Protein AF-X1UZZ3-F1 (afdb_monomer_lite)

Foldseek 3Di:
DVVVLVQLVPDDQDPDEAEAEAEDQDPCVLVVLVVVLVVQVPDPQWDDHWDDPDSFKIKTWGARPVGRVGIHIYIYGYDYPHD

Organism: NCBI:txid412755

pLDDT: mean 87.94, std 10.72, range [51.59, 97.62]

Radius of gyration: 13.11 Å; chains: 1; bounding box: 30×21×35 Å

Sequence (83 aa):
NEAIDQILGYLTWRDAYGVVLIFSHNKGFSGVLEAVPTAIKELASRRGEIMSADEHHWIARHSLPSDEQQTVEIHYLAFNIYA

Secondary structure (DSSP, 8-state):
-HHHHHHHHH--SSS--EEEEEEE--S-HHHHHHHHHHHHHT-TTEEEEEEESSSSEEEEEEEETTEEEEEEEEEEEEEE---

Structure (mmCIF, N/CA/C/O backbone):
data_AF-X1UZZ3-F1
#
_entry.id   AF-X1UZZ3-F1
#
loop_
_atom_site.group_PDB
_atom_site.id
_atom_site.type_symbol
_atom_site.label_atom_id
_atom_site.label_alt_id
_atom_site.label_comp_id
_atom_site.label_asym_id
_atom_site.label_entity_id
_atom_site.label_seq_id
_atom_site.pdbx_PDB_ins_code
_atom_site.Cartn_x
_atom_site.Cartn_y
_atom_site.Cartn_z
_atom_site.occupancy
_atom_site.B_iso_or_equiv
_atom_site.auth_seq_id
_atom_site.auth_comp_id
_atom_site.auth_asym_id
_atom_site.auth_atom_id
_atom_site.pdbx_PDB_model_num
ATOM 1 N N . ASN A 1 1 ? -8.022 4.333 -5.497 1.00 59.00 1 ASN A N 1
ATOM 2 C CA . ASN A 1 1 ? -8.708 3.995 -4.234 1.00 59.00 1 ASN A CA 1
ATOM 3 C C . ASN A 1 1 ? -9.377 2.629 -4.233 1.00 59.00 1 ASN A C 1
ATOM 5 O O . ASN A 1 1 ? -9.261 1.962 -3.220 1.00 59.00 1 ASN A O 1
ATOM 9 N N . GLU A 1 2 ? -9.960 2.151 -5.341 1.00 77.69 2 GLU A N 1
ATOM 10 C CA . GLU A 1 2 ? -10.767 0.910 -5.357 1.00 77.69 2 GLU A CA 1
ATOM 11 C C . GLU A 1 2 ? -10.110 -0.342 -4.745 1.00 77.69 2 GLU A C 1
ATOM 13 O O . GLU A 1 2 ? -10.772 -1.072 -4.015 1.00 77.69 2 GLU A O 1
ATOM 18 N N . ALA A 1 3 ? -8.817 -0.594 -4.985 1.00 74.50 3 ALA A N 1
ATOM 19 C CA . ALA A 1 3 ? -8.145 -1.792 -4.462 1.00 74.50 3 ALA A CA 1
ATOM 20 C C . ALA A 1 3 ? -8.083 -1.837 -2.922 1.00 74.50 3 ALA A C 1
ATOM 22 O O . ALA A 1 3 ? -8.211 -2.902 -2.320 1.00 74.50 3 ALA A O 1
ATOM 23 N N . ILE A 1 4 ? -7.900 -0.680 -2.277 1.00 78.94 4 ILE A N 1
ATOM 24 C CA . ILE A 1 4 ? -7.831 -0.589 -0.813 1.00 78.94 4 ILE A CA 1
ATOM 25 C C . ILE A 1 4 ? -9.222 -0.727 -0.213 1.00 78.94 4 ILE A C 1
ATOM 27 O O . ILE A 1 4 ? -9.406 -1.494 0.730 1.00 78.94 4 ILE A O 1
ATOM 31 N N . ASP A 1 5 ? -10.205 -0.049 -0.803 1.00 81.06 5 ASP A N 1
ATOM 32 C CA . ASP A 1 5 ? -11.599 -0.136 -0.372 1.00 81.06 5 ASP A CA 1
ATOM 33 C C . ASP A 1 5 ? -12.113 -1.583 -0.463 1.00 81.0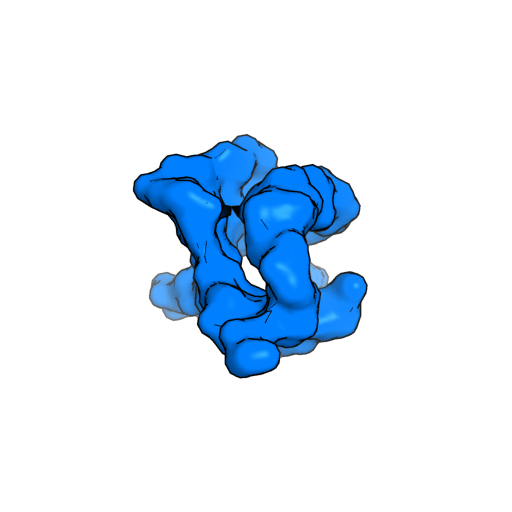6 5 ASP A C 1
ATOM 35 O O . ASP A 1 5 ? -12.791 -2.068 0.444 1.00 81.06 5 ASP A O 1
ATOM 39 N N . GLN A 1 6 ? -11.714 -2.309 -1.514 1.00 80.50 6 GLN A N 1
ATOM 40 C CA . GLN A 1 6 ? -12.047 -3.719 -1.693 1.00 80.50 6 GLN A CA 1
ATOM 41 C C . GLN A 1 6 ? -11.457 -4.606 -0.586 1.00 80.50 6 GLN A C 1
ATOM 43 O O . GLN A 1 6 ? -12.171 -5.443 -0.039 1.00 80.50 6 GLN A O 1
ATOM 48 N N . ILE A 1 7 ? -10.180 -4.432 -0.234 1.00 78.75 7 ILE A N 1
ATOM 49 C CA . ILE A 1 7 ? -9.535 -5.232 0.821 1.00 78.75 7 ILE A CA 1
ATOM 50 C C . ILE A 1 7 ? -10.151 -4.923 2.188 1.00 78.75 7 ILE A C 1
ATOM 52 O O . ILE A 1 7 ? -10.468 -5.844 2.940 1.00 78.75 7 ILE A O 1
ATOM 56 N N . LEU A 1 8 ? -10.374 -3.644 2.497 1.00 76.56 8 LEU A N 1
ATOM 57 C CA . LEU A 1 8 ? -10.970 -3.225 3.767 1.00 76.56 8 LEU A CA 1
ATOM 58 C C . LEU A 1 8 ? -12.400 -3.752 3.952 1.00 76.56 8 LEU A C 1
ATOM 60 O O . LEU A 1 8 ? -12.810 -3.984 5.085 1.00 76.56 8 LEU A O 1
ATOM 64 N N . GLY A 1 9 ? -13.140 -3.995 2.866 1.00 73.38 9 GLY A N 1
ATOM 65 C CA . GLY A 1 9 ? -14.464 -4.616 2.922 1.00 73.38 9 GLY A CA 1
ATOM 66 C C . GLY A 1 9 ? -14.465 -6.097 3.331 1.00 73.38 9 GLY A C 1
ATOM 67 O O . GLY A 1 9 ? -15.487 -6.587 3.807 1.00 73.38 9 GLY A O 1
ATOM 68 N N . TYR A 1 10 ? -13.345 -6.813 3.171 1.00 72.44 10 TYR A N 1
ATOM 69 C CA . TYR A 1 10 ? -13.241 -8.242 3.499 1.00 72.44 10 TYR A CA 1
ATOM 70 C C . TYR A 1 10 ? -12.623 -8.525 4.873 1.00 72.44 10 TYR A C 1
ATOM 72 O O . TYR A 1 10 ? -12.705 -9.656 5.356 1.00 72.44 10 TYR A O 1
ATOM 80 N N . LEU A 1 11 ? -11.986 -7.535 5.502 1.00 66.94 11 LEU A N 1
ATOM 81 C CA . LEU A 1 11 ? -11.261 -7.738 6.753 1.00 66.94 11 LEU A CA 1
ATOM 82 C C . LEU A 1 11 ? -12.191 -7.618 7.966 1.00 66.94 11 LEU A C 1
ATOM 84 O O . LEU A 1 11 ? -12.883 -6.621 8.153 1.00 66.94 11 LEU A O 1
ATOM 88 N N . THR A 1 12 ? -12.158 -8.630 8.835 1.00 61.81 12 THR A N 1
ATOM 89 C CA . THR A 1 12 ? -12.788 -8.598 10.163 1.00 61.81 12 THR A CA 1
ATOM 90 C C . THR A 1 12 ? -11.725 -8.472 11.255 1.00 61.81 12 THR A C 1
ATOM 92 O O . THR A 1 12 ? -10.679 -9.108 11.174 1.00 61.81 12 THR A O 1
ATOM 95 N N . TRP A 1 13 ? -12.024 -7.705 12.304 1.00 58.38 13 TRP A N 1
ATOM 96 C CA . TRP A 1 13 ? -11.136 -7.214 13.376 1.00 58.38 13 TRP A CA 1
ATOM 97 C C . TRP A 1 13 ? -10.326 -8.236 14.212 1.00 58.38 13 TRP A C 1
ATOM 99 O O . TRP A 1 13 ? -9.532 -7.830 15.057 1.00 58.38 13 TRP A O 1
ATOM 109 N N . ARG A 1 14 ? -10.432 -9.553 13.999 1.00 51.59 14 ARG A N 1
ATOM 110 C CA . ARG A 1 14 ? -9.630 -10.524 14.771 1.00 51.59 14 ARG A CA 1
ATOM 111 C C . ARG A 1 14 ? -8.356 -10.925 14.025 1.00 51.59 14 ARG A C 1
ATOM 113 O O . ARG A 1 14 ? -8.416 -11.739 13.112 1.00 51.59 14 ARG A O 1
ATOM 120 N N . ASP A 1 15 ? -7.231 -10.344 14.446 1.00 55.88 15 ASP A N 1
ATOM 121 C CA . ASP A 1 15 ? -5.847 -10.680 14.058 1.00 55.88 15 ASP A CA 1
ATOM 122 C C . ASP A 1 15 ? -5.562 -10.730 12.544 1.00 55.88 15 ASP A C 1
ATOM 124 O O . ASP A 1 15 ? -4.660 -11.437 12.094 1.00 55.88 15 ASP A O 1
ATOM 128 N N . ALA A 1 16 ? -6.316 -9.978 11.740 1.00 69.06 16 ALA A N 1
ATOM 129 C CA . ALA A 1 16 ? -6.131 -9.943 10.297 1.00 69.06 16 ALA A CA 1
ATOM 130 C C . ALA A 1 16 ? -5.257 -8.746 9.899 1.00 69.06 16 ALA A C 1
ATOM 132 O O . ALA A 1 16 ? -5.693 -7.595 9.929 1.00 69.06 16 ALA A O 1
ATOM 133 N N . TYR A 1 17 ? -4.015 -9.027 9.511 1.00 83.69 17 TYR A N 1
ATOM 134 C CA . TYR A 1 17 ? -3.223 -8.111 8.696 1.00 83.69 17 TYR A CA 1
ATOM 135 C C . TYR A 1 17 ? -3.632 -8.270 7.228 1.00 83.69 17 TYR A C 1
ATOM 137 O O . TYR A 1 17 ? -3.875 -9.378 6.747 1.00 83.69 17 TYR A O 1
ATOM 145 N N . GLY A 1 18 ? -3.730 -7.153 6.512 1.00 88.56 18 GLY A N 1
ATOM 146 C CA . GLY A 1 18 ? -3.958 -7.148 5.070 1.00 88.56 18 GLY A CA 1
ATOM 147 C C . GLY A 1 18 ? -2.646 -7.025 4.305 1.00 88.56 18 GLY A C 1
ATOM 148 O O . GLY A 1 18 ? -1.681 -6.433 4.789 1.00 88.56 18 GLY A O 1
ATOM 149 N N . VAL A 1 19 ? -2.613 -7.559 3.086 1.00 92.62 19 VAL A N 1
ATOM 150 C CA . VAL A 1 19 ? -1.459 -7.433 2.190 1.00 92.62 19 VAL A CA 1
ATOM 151 C C . VAL A 1 19 ? -1.922 -6.900 0.841 1.00 92.62 19 VAL A C 1
ATOM 153 O O . VAL A 1 19 ? -2.845 -7.435 0.232 1.00 92.62 19 VAL A O 1
ATOM 156 N N . VAL A 1 20 ? -1.257 -5.851 0.372 1.00 94.62 20 VAL A N 1
ATOM 157 C CA . VAL A 1 20 ? -1.433 -5.232 -0.938 1.00 94.62 20 VAL A CA 1
ATOM 158 C C . VAL A 1 20 ? -0.184 -5.524 -1.758 1.00 94.62 20 VAL A C 1
ATOM 160 O O . VAL A 1 20 ? 0.912 -5.092 -1.404 1.00 94.62 20 VAL A O 1
ATOM 163 N N . LEU A 1 21 ? -0.351 -6.248 -2.863 1.00 94.62 21 LEU A N 1
ATOM 164 C CA . LEU A 1 21 ? 0.723 -6.523 -3.815 1.00 94.62 21 LEU A CA 1
ATOM 165 C C . LEU A 1 21 ? 0.610 -5.553 -4.995 1.00 94.62 21 LEU A C 1
ATOM 167 O O . LEU A 1 21 ? -0.424 -5.490 -5.660 1.00 94.62 21 LEU A O 1
ATOM 171 N N . ILE A 1 22 ? 1.673 -4.800 -5.256 1.00 94.62 22 ILE A N 1
ATOM 172 C CA . ILE A 1 22 ? 1.760 -3.803 -6.321 1.00 94.62 22 ILE A CA 1
ATOM 173 C C . ILE A 1 22 ? 2.692 -4.352 -7.391 1.00 94.62 22 ILE A C 1
ATOM 175 O O . ILE A 1 22 ? 3.907 -4.389 -7.216 1.00 94.62 22 ILE A O 1
ATOM 179 N N . PHE A 1 23 ? 2.131 -4.764 -8.519 1.00 95.25 23 PHE A N 1
ATOM 180 C CA . PHE A 1 23 ? 2.912 -5.252 -9.649 1.00 95.25 23 PHE A CA 1
ATOM 181 C C . PHE A 1 23 ? 3.130 -4.130 -10.661 1.00 95.25 23 PHE A C 1
ATOM 183 O O . PHE A 1 23 ? 2.181 -3.603 -11.239 1.00 95.25 23 PHE A O 1
ATOM 190 N N . SER A 1 24 ? 4.388 -3.755 -10.877 1.00 94.38 24 SER A N 1
ATOM 191 C CA . SER A 1 24 ? 4.771 -2.693 -11.801 1.00 94.38 24 SER A CA 1
ATOM 192 C C . SER A 1 24 ? 5.297 -3.264 -13.113 1.00 94.38 24 SER A C 1
ATOM 194 O O . SER A 1 24 ? 6.350 -3.897 -13.143 1.00 94.38 24 SER A O 1
ATOM 196 N N . HIS A 1 25 ? 4.627 -2.926 -14.214 1.00 93.75 25 HIS A N 1
ATOM 197 C CA . HIS A 1 25 ? 5.157 -3.050 -15.576 1.00 93.75 25 HIS A CA 1
ATOM 198 C C . HIS A 1 25 ? 5.892 -1.780 -16.041 1.00 93.75 25 HIS A C 1
ATOM 200 O O . HIS A 1 25 ? 6.155 -1.611 -17.227 1.00 93.75 25 HIS A O 1
ATOM 206 N N . ASN A 1 26 ? 6.215 -0.846 -15.147 1.00 90.38 26 ASN A N 1
ATOM 207 C CA . ASN A 1 26 ? 6.969 0.342 -15.531 1.00 90.38 26 ASN A CA 1
ATOM 208 C C . ASN A 1 26 ? 8.456 0.006 -15.658 1.00 90.38 26 ASN A C 1
ATOM 210 O O . ASN A 1 26 ? 9.061 -0.495 -14.712 1.00 90.38 26 ASN A O 1
ATOM 214 N N . LYS A 1 27 ? 9.070 0.385 -16.788 1.00 89.44 27 LYS A N 1
ATOM 215 C CA . LYS A 1 27 ? 10.524 0.264 -17.006 1.00 89.44 27 LYS A CA 1
ATOM 216 C C . LYS A 1 27 ? 11.348 0.967 -15.915 1.00 89.44 27 LYS A C 1
ATOM 218 O O . LYS A 1 27 ? 12.452 0.537 -15.601 1.00 89.44 27 LYS A O 1
ATOM 223 N N . GLY A 1 28 ? 10.816 2.052 -15.345 1.00 90.69 28 GLY A N 1
ATOM 224 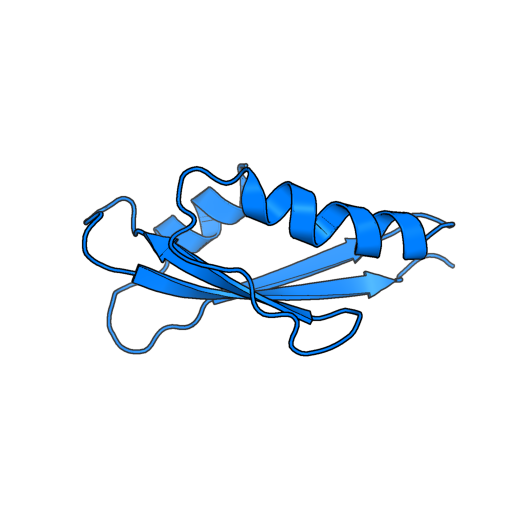C CA . GLY A 1 28 ? 11.412 2.798 -14.233 1.00 90.69 28 GLY A CA 1
ATOM 225 C C . GLY A 1 28 ? 10.789 2.423 -12.891 1.00 90.69 28 GLY A C 1
ATOM 226 O O . GLY A 1 28 ? 9.939 3.154 -12.388 1.00 90.69 28 GLY A O 1
ATOM 227 N N . PHE A 1 29 ? 11.204 1.294 -12.313 1.00 94.81 29 PHE A N 1
ATOM 228 C CA . PHE A 1 29 ? 10.639 0.807 -11.050 1.00 94.81 29 PHE A CA 1
ATOM 229 C C . PHE A 1 29 ? 10.955 1.712 -9.849 1.00 94.81 29 PHE A C 1
ATOM 231 O O . PHE A 1 29 ? 10.110 1.867 -8.976 1.00 94.81 29 PHE A O 1
ATOM 238 N N . SER A 1 30 ? 12.106 2.391 -9.833 1.00 94.12 30 SER A N 1
ATOM 239 C CA . SER A 1 30 ? 12.473 3.329 -8.759 1.00 94.12 30 SER A CA 1
ATOM 240 C C . SER A 1 30 ? 11.434 4.436 -8.553 1.00 94.12 30 SER A C 1
ATOM 242 O O . SER A 1 30 ? 11.050 4.709 -7.422 1.00 94.12 30 SER A O 1
ATOM 244 N N . GLY A 1 31 ? 10.897 5.000 -9.640 1.00 94.88 31 GLY A N 1
ATOM 245 C CA . GLY A 1 31 ? 9.841 6.012 -9.556 1.00 94.88 31 GLY A CA 1
ATOM 246 C C . GLY A 1 31 ? 8.540 5.471 -8.954 1.00 94.88 31 GLY A C 1
ATOM 247 O O . GLY A 1 31 ? 7.798 6.214 -8.320 1.00 94.88 31 GLY A O 1
ATOM 248 N N . VAL A 1 32 ? 8.273 4.167 -9.096 1.00 93.81 32 VAL A N 1
ATOM 249 C CA . VAL A 1 32 ? 7.148 3.517 -8.409 1.00 93.81 32 VAL A CA 1
ATOM 250 C C . VAL A 1 32 ? 7.419 3.450 -6.910 1.00 93.81 32 VAL A C 1
ATOM 252 O O . VAL A 1 32 ? 6.555 3.843 -6.132 1.00 93.81 32 VAL A O 1
ATOM 255 N N . LEU A 1 33 ? 8.617 3.030 -6.497 1.00 95.50 33 LEU A N 1
ATOM 256 C CA . LEU A 1 33 ? 8.991 2.948 -5.079 1.00 95.50 33 LEU A CA 1
ATOM 257 C C . LEU A 1 33 ? 8.931 4.310 -4.377 1.00 95.50 33 LEU A C 1
ATOM 259 O O . LEU A 1 33 ? 8.486 4.392 -3.238 1.00 95.50 33 LEU A O 1
ATOM 263 N N . GLU A 1 34 ? 9.315 5.386 -5.066 1.00 94.94 34 GLU A N 1
ATOM 264 C CA . GLU A 1 34 ? 9.208 6.760 -4.554 1.00 94.94 34 GLU A CA 1
ATOM 265 C C . GLU A 1 34 ? 7.747 7.231 -4.423 1.00 94.94 34 GLU A C 1
ATOM 267 O O . GLU A 1 34 ? 7.396 7.979 -3.504 1.00 94.94 34 GLU A O 1
ATOM 272 N N . ALA A 1 35 ? 6.869 6.774 -5.321 1.00 95.06 35 ALA A N 1
ATOM 273 C CA . ALA A 1 35 ? 5.466 7.173 -5.349 1.00 95.06 35 ALA A CA 1
ATOM 274 C C . ALA A 1 35 ? 4.601 6.438 -4.312 1.00 95.06 35 ALA A C 1
ATOM 276 O O . ALA A 1 35 ? 3.686 7.042 -3.749 1.00 95.06 35 ALA A O 1
ATOM 277 N N . VAL A 1 36 ? 4.881 5.159 -4.030 1.00 95.12 36 VAL A N 1
ATOM 278 C CA . VAL A 1 36 ? 4.079 4.323 -3.114 1.00 95.12 36 VAL A CA 1
ATOM 279 C C . VAL A 1 36 ? 3.865 4.955 -1.730 1.00 95.12 36 VAL A C 1
ATOM 281 O O . VAL A 1 36 ? 2.705 5.105 -1.338 1.00 95.12 36 VAL A O 1
ATOM 284 N N . PRO A 1 37 ? 4.895 5.384 -0.974 1.00 94.56 37 PRO A N 1
ATOM 285 C CA . PRO A 1 37 ? 4.675 5.962 0.349 1.00 94.56 37 PRO A CA 1
ATOM 286 C C . PRO A 1 37 ? 3.884 7.272 0.281 1.00 94.56 37 PRO A C 1
ATOM 288 O O . PRO A 1 37 ? 3.102 7.554 1.186 1.00 94.56 37 PRO A O 1
ATOM 291 N N . THR A 1 38 ? 4.041 8.061 -0.786 1.00 95.12 38 THR A N 1
ATOM 292 C CA . THR A 1 38 ? 3.254 9.284 -1.009 1.00 95.12 38 THR A CA 1
ATOM 293 C C . THR A 1 38 ? 1.780 8.945 -1.225 1.00 95.12 38 THR A C 1
ATOM 295 O O . THR A 1 38 ? 0.927 9.496 -0.536 1.00 95.12 38 THR A O 1
ATOM 298 N N . ALA A 1 39 ? 1.484 7.954 -2.070 1.00 95.19 39 ALA A N 1
ATOM 299 C CA . ALA A 1 39 ? 0.121 7.484 -2.300 1.00 95.19 39 ALA A CA 1
ATOM 300 C C . ALA A 1 39 ? -0.528 6.933 -1.019 1.00 95.19 39 ALA A C 1
ATOM 302 O O . ALA A 1 39 ? -1.682 7.242 -0.731 1.00 95.19 39 ALA A O 1
ATOM 303 N N . ILE A 1 40 ? 0.214 6.173 -0.201 1.00 95.25 40 ILE A N 1
ATOM 304 C CA . ILE A 1 40 ? -0.291 5.670 1.086 1.00 95.25 40 ILE A CA 1
ATOM 305 C C . ILE A 1 40 ? -0.614 6.838 2.037 1.00 95.25 40 ILE A C 1
ATOM 307 O O . ILE A 1 40 ? -1.624 6.787 2.741 1.00 95.25 40 ILE A O 1
ATOM 311 N N . LYS A 1 41 ? 0.196 7.912 2.059 1.00 94.12 41 LYS A N 1
ATOM 312 C CA . LYS A 1 41 ? -0.036 9.083 2.934 1.00 94.12 41 LYS A CA 1
ATOM 313 C C . LYS A 1 41 ? -1.368 9.776 2.665 1.00 94.12 41 LYS A C 1
ATOM 315 O O . LYS A 1 41 ? -1.967 10.280 3.619 1.00 94.12 41 LYS A O 1
ATOM 320 N N . GLU A 1 42 ? -1.795 9.784 1.407 1.00 94.88 42 GLU A N 1
ATOM 321 C CA . GLU A 1 42 ? -3.009 10.441 0.914 1.00 94.88 42 GLU A CA 1
ATOM 322 C C . GLU A 1 42 ? -4.289 9.623 1.160 1.00 94.88 42 GLU A C 1
ATOM 324 O O . GLU A 1 42 ? -5.394 10.147 1.011 1.00 94.88 42 GLU A O 1
ATOM 329 N N . LEU A 1 43 ? -4.176 8.357 1.583 1.00 93.38 43 LEU A N 1
ATOM 330 C CA . LEU A 1 43 ? -5.336 7.517 1.881 1.00 93.38 43 LEU A CA 1
ATOM 331 C C . LEU A 1 43 ? -6.083 8.029 3.120 1.00 93.38 43 LEU A C 1
ATOM 333 O O . LEU A 1 43 ? -5.547 8.037 4.228 1.00 93.38 43 LEU A O 1
ATOM 337 N N . ALA A 1 44 ? -7.364 8.368 2.953 1.00 91.88 44 ALA A N 1
ATOM 338 C CA . ALA A 1 44 ? -8.223 8.869 4.032 1.00 91.88 44 ALA A CA 1
ATOM 339 C C . ALA A 1 44 ? -8.397 7.870 5.192 1.00 91.88 44 ALA A C 1
ATOM 341 O O . ALA A 1 44 ? -8.587 8.268 6.343 1.00 91.88 44 ALA A O 1
ATOM 342 N N . SER A 1 45 ? -8.303 6.567 4.909 1.00 92.19 45 SER A N 1
ATOM 343 C CA . SER A 1 45 ? -8.382 5.514 5.924 1.00 92.19 45 SER A CA 1
ATOM 344 C C . SER A 1 45 ? -7.103 5.383 6.753 1.00 92.19 45 SER A C 1
ATOM 346 O O . SER A 1 45 ? -7.169 4.811 7.841 1.00 92.19 45 SER A O 1
ATOM 348 N N . ARG A 1 46 ? -5.960 5.921 6.295 1.00 93.56 46 ARG A N 1
ATOM 349 C CA . ARG A 1 46 ? -4.670 5.808 6.991 1.00 93.56 46 ARG A CA 1
ATOM 350 C C . ARG A 1 46 ? -4.739 6.450 8.376 1.00 93.56 46 ARG A C 1
ATOM 352 O O . ARG A 1 46 ? -5.323 7.519 8.570 1.00 93.56 46 ARG A O 1
ATOM 359 N N . ARG A 1 47 ? -4.098 5.808 9.345 1.00 92.81 47 ARG A N 1
ATOM 360 C CA . ARG A 1 47 ? -3.907 6.288 10.713 1.00 92.81 47 ARG A CA 1
ATOM 361 C C . ARG A 1 47 ? -2.430 6.175 11.085 1.00 92.81 47 ARG A C 1
ATOM 363 O O . ARG A 1 47 ? -1.788 5.171 10.791 1.00 92.81 47 ARG A O 1
ATOM 370 N N . GLY A 1 48 ? -1.904 7.200 11.755 1.00 89.50 48 GLY A N 1
ATOM 371 C CA . GLY A 1 48 ? -0.513 7.222 12.215 1.00 89.50 48 GLY A CA 1
ATOM 372 C C . GLY A 1 48 ? 0.520 7.308 11.087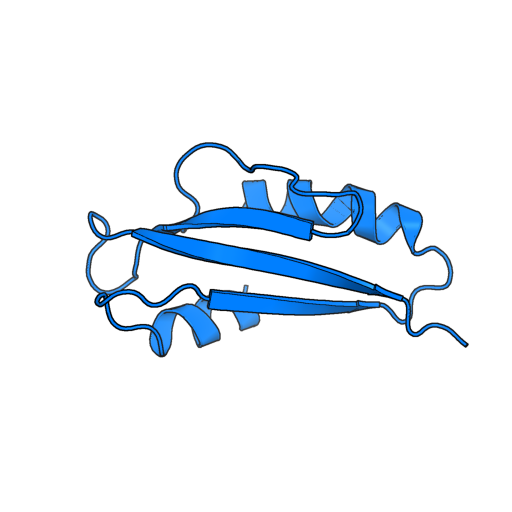 1.00 89.50 48 GLY A C 1
ATOM 373 O O . GLY A 1 48 ? 0.211 7.697 9.959 1.00 89.50 48 GLY A O 1
ATOM 374 N N . GLU A 1 49 ? 1.767 6.992 11.417 1.00 92.88 49 GLU A N 1
ATOM 375 C CA . GLU A 1 49 ? 2.899 7.041 10.489 1.00 92.88 49 GLU A CA 1
ATOM 376 C C . GLU A 1 49 ? 2.984 5.792 9.603 1.00 92.88 49 GLU A C 1
ATOM 378 O O . GLU A 1 49 ? 2.418 4.743 9.910 1.00 92.88 49 GLU A O 1
ATOM 383 N N . ILE A 1 50 ? 3.698 5.927 8.485 1.00 95.12 50 ILE A N 1
ATOM 384 C CA . ILE A 1 50 ? 4.046 4.806 7.610 1.00 95.12 50 ILE A CA 1
ATOM 385 C C . ILE A 1 50 ? 5.432 4.332 8.015 1.00 95.12 50 ILE A C 1
ATOM 387 O O . ILE A 1 50 ? 6.366 5.132 8.062 1.00 95.12 50 ILE A O 1
ATOM 391 N N . MET A 1 51 ? 5.567 3.036 8.252 1.00 95.81 51 MET A N 1
ATOM 392 C CA . MET A 1 51 ? 6.853 2.400 8.489 1.00 95.81 51 MET A CA 1
ATOM 393 C C . MET A 1 51 ? 7.383 1.820 7.175 1.00 95.81 51 MET A C 1
ATOM 395 O O . MET A 1 51 ? 6.661 1.105 6.485 1.00 95.81 51 MET A O 1
ATOM 399 N N . SER A 1 52 ? 8.638 2.109 6.828 1.00 94.25 52 SER A N 1
ATOM 400 C CA . SER A 1 52 ? 9.350 1.375 5.771 1.00 94.25 52 SER A CA 1
ATOM 401 C C . SER A 1 52 ? 9.993 0.155 6.417 1.00 94.25 52 SER A C 1
ATOM 403 O O . SER A 1 52 ? 10.846 0.317 7.288 1.00 94.25 52 SER A O 1
ATOM 405 N N . ALA A 1 53 ? 9.554 -1.043 6.042 1.00 92.75 53 ALA A N 1
ATOM 406 C CA . ALA A 1 53 ? 10.171 -2.280 6.513 1.00 92.75 53 ALA A CA 1
ATOM 407 C C . ALA A 1 53 ? 11.435 -2.595 5.697 1.00 92.75 53 ALA A C 1
ATOM 409 O O . ALA A 1 53 ? 12.452 -2.983 6.268 1.00 92.75 53 ALA A O 1
ATOM 410 N N . ASP A 1 54 ? 11.382 -2.344 4.386 1.00 93.81 54 ASP A N 1
ATOM 411 C CA . ASP A 1 54 ? 12.524 -2.346 3.470 1.00 93.81 54 ASP A CA 1
ATOM 412 C C . ASP A 1 54 ? 12.283 -1.367 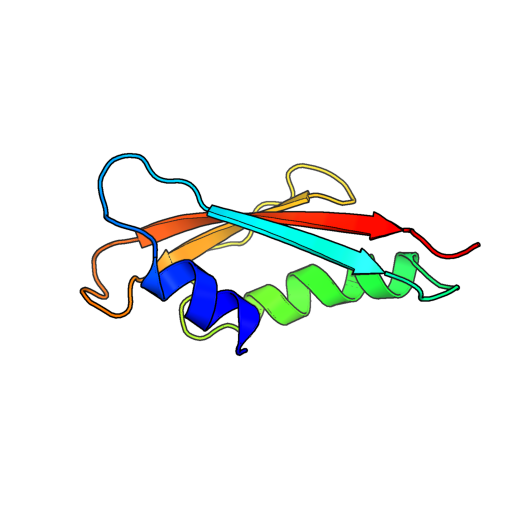2.290 1.00 93.81 54 ASP A C 1
ATOM 414 O O . ASP A 1 54 ? 11.470 -0.442 2.405 1.00 93.81 54 ASP A O 1
ATOM 418 N N . GLU A 1 55 ? 13.027 -1.517 1.187 1.00 93.31 55 GLU A N 1
ATOM 419 C CA . GLU A 1 55 ? 12.946 -0.677 -0.023 1.00 93.31 55 GLU A CA 1
ATOM 420 C C . GLU A 1 55 ? 11.704 -0.920 -0.905 1.00 93.31 55 GLU A C 1
ATOM 422 O O . GLU A 1 55 ? 11.368 -0.092 -1.755 1.00 93.31 55 GLU A O 1
ATOM 427 N N . HIS A 1 56 ? 11.028 -2.053 -0.729 1.00 96.31 56 HIS A N 1
ATOM 428 C CA . HIS A 1 56 ? 9.858 -2.483 -1.496 1.00 96.31 56 HIS A CA 1
ATOM 429 C C . HIS A 1 56 ? 8.644 -2.772 -0.609 1.00 96.31 56 HIS A C 1
ATOM 431 O O . HIS A 1 56 ? 7.586 -3.128 -1.132 1.00 96.31 56 HIS A O 1
ATOM 437 N N . HIS A 1 57 ? 8.783 -2.625 0.709 1.00 97.31 57 HIS A N 1
ATOM 438 C CA . HIS A 1 57 ? 7.785 -2.982 1.703 1.00 97.31 57 HIS A CA 1
ATOM 439 C C . HIS A 1 57 ? 7.504 -1.824 2.665 1.00 97.31 57 HIS A C 1
ATOM 441 O O . HIS A 1 57 ? 8.363 -1.382 3.433 1.00 97.31 57 HIS A O 1
ATOM 447 N N . TRP A 1 58 ? 6.244 -1.391 2.681 1.00 97.62 58 TRP A N 1
ATOM 448 C CA . TRP A 1 58 ? 5.717 -0.408 3.625 1.00 97.62 58 TRP A CA 1
ATOM 449 C C . TRP A 1 58 ? 4.601 -0.990 4.476 1.00 97.62 58 TRP A C 1
ATOM 451 O O . TRP A 1 58 ? 3.836 -1.844 4.032 1.00 97.62 58 TRP A O 1
ATOM 461 N N . ILE A 1 59 ? 4.484 -0.498 5.702 1.00 96.56 59 ILE A N 1
ATOM 462 C CA . ILE A 1 59 ? 3.446 -0.891 6.648 1.00 96.56 59 ILE A CA 1
ATOM 463 C C . ILE A 1 59 ? 2.715 0.366 7.107 1.00 96.56 59 ILE A C 1
ATOM 465 O O . ILE A 1 59 ? 3.339 1.350 7.514 1.00 96.56 59 ILE A O 1
ATOM 469 N N . ALA A 1 60 ? 1.387 0.338 7.044 1.00 95.75 60 ALA A N 1
ATOM 470 C CA . ALA A 1 60 ? 0.541 1.418 7.533 1.00 95.75 60 ALA A CA 1
ATOM 471 C C . ALA A 1 60 ? -0.703 0.866 8.226 1.00 95.75 60 ALA A C 1
ATOM 473 O O . ALA A 1 60 ? -1.211 -0.199 7.873 1.00 95.75 60 ALA A O 1
ATOM 474 N N . ARG A 1 61 ? -1.217 1.613 9.206 1.00 94.19 61 ARG A N 1
ATOM 475 C CA . ARG A 1 61 ? -2.495 1.292 9.845 1.00 94.19 61 ARG A CA 1
ATOM 476 C C . ARG A 1 61 ? -3.639 1.979 9.125 1.00 94.19 61 ARG A C 1
ATOM 478 O O . ARG A 1 61 ? -3.535 3.152 8.772 1.00 94.19 61 ARG A O 1
ATOM 485 N N . HIS A 1 62 ? -4.740 1.262 8.953 1.00 92.94 62 HIS A N 1
ATOM 486 C CA . HIS A 1 62 ? -5.955 1.764 8.325 1.00 92.94 62 HIS A CA 1
ATOM 487 C C . HIS A 1 62 ? -7.146 1.566 9.246 1.00 92.94 62 HIS A C 1
ATOM 489 O O . HIS A 1 62 ? -7.305 0.499 9.823 1.00 92.94 62 HIS A O 1
ATOM 495 N N . SER A 1 63 ? -7.976 2.593 9.372 1.00 91.25 63 SER A N 1
ATOM 496 C CA . SER A 1 63 ? -9.302 2.481 9.984 1.00 91.25 63 SER A CA 1
ATOM 497 C C . SER A 1 63 ? -10.230 1.613 9.134 1.00 91.25 63 SER A C 1
ATOM 499 O O . SER A 1 63 ? -10.139 1.627 7.902 1.00 91.25 63 SER A O 1
ATOM 501 N N . LEU A 1 64 ? -11.117 0.862 9.788 1.00 84.62 64 LEU A N 1
ATOM 502 C CA . LEU A 1 64 ? -12.145 0.080 9.108 1.00 84.62 64 LEU A CA 1
ATOM 503 C C . LEU A 1 64 ? -13.362 0.957 8.765 1.00 84.62 64 LEU A C 1
ATOM 505 O O . LEU A 1 64 ? -13.784 1.754 9.601 1.00 84.62 64 LEU A O 1
ATOM 509 N N . PRO A 1 65 ? -13.999 0.777 7.591 1.00 83.62 65 PRO A N 1
ATOM 510 C CA . PRO A 1 65 ? -15.224 1.506 7.246 1.00 83.62 65 PRO A CA 1
ATOM 511 C C . PRO A 1 65 ? -16.391 1.245 8.210 1.00 83.62 65 PRO A C 1
ATOM 513 O O . PRO A 1 65 ? -17.262 2.093 8.372 1.00 83.62 65 PRO A O 1
ATOM 516 N N . SER A 1 66 ? -16.427 0.063 8.834 1.00 80.06 66 SER A N 1
ATOM 517 C CA . SER A 1 66 ? -17.471 -0.328 9.787 1.00 80.06 66 SER A CA 1
ATOM 518 C C . SER A 1 66 ? -17.299 0.289 11.177 1.00 80.06 66 SER A C 1
ATOM 520 O O . SER A 1 66 ? -18.276 0.386 11.914 1.00 80.06 66 SER A O 1
ATOM 522 N N . ASP A 1 67 ? -16.069 0.653 11.551 1.00 80.00 67 ASP A N 1
ATOM 523 C CA . ASP A 1 67 ? -15.733 1.268 12.836 1.00 80.00 67 ASP A CA 1
ATOM 524 C C . ASP A 1 67 ? -14.389 2.005 12.725 1.00 80.00 67 ASP A C 1
ATOM 526 O O . ASP A 1 67 ? -13.325 1.386 12.665 1.00 80.00 67 ASP A O 1
ATOM 530 N N . GLU A 1 68 ? -14.432 3.338 12.729 1.00 79.12 68 GLU A N 1
ATOM 531 C CA . GLU A 1 68 ? -13.239 4.173 12.567 1.00 79.12 68 GLU A CA 1
ATOM 532 C C . GLU A 1 68 ? -12.245 4.088 13.737 1.00 79.12 68 GLU A C 1
ATOM 534 O O . GLU A 1 68 ? -11.080 4.470 13.571 1.00 79.12 68 GLU A O 1
ATOM 539 N N . GLN A 1 69 ? -12.678 3.612 14.912 1.00 81.06 69 GLN A N 1
ATOM 540 C CA . GLN A 1 69 ? -11.794 3.404 16.064 1.00 81.06 69 GLN A CA 1
ATOM 541 C C . GLN A 1 69 ? -10.996 2.105 15.939 1.00 81.06 69 GLN A C 1
ATOM 543 O O . GLN A 1 69 ? -9.935 1.965 16.553 1.00 81.06 69 GLN A O 1
ATOM 548 N N . GLN A 1 70 ? -11.477 1.166 15.125 1.00 85.62 70 GLN A N 1
ATOM 549 C CA . GLN A 1 70 ? -10.778 -0.075 14.837 1.00 85.62 70 GLN A CA 1
ATOM 550 C C . GLN A 1 70 ? -9.798 0.141 13.691 1.00 85.62 70 GLN A C 1
ATOM 552 O O . GLN A 1 70 ? -10.144 0.679 12.639 1.00 85.62 70 GLN A O 1
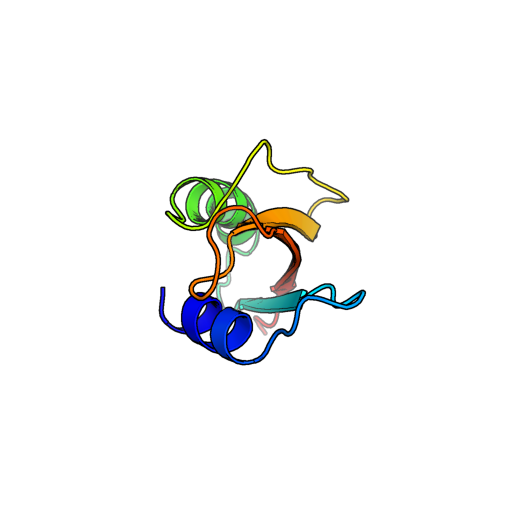ATOM 557 N N . THR A 1 71 ? -8.558 -0.302 13.896 1.00 87.88 71 THR A N 1
ATOM 558 C CA . THR A 1 71 ? -7.517 -0.228 12.870 1.00 87.88 71 THR A CA 1
ATOM 559 C C . THR A 1 71 ? -6.955 -1.599 12.543 1.00 87.88 71 THR A C 1
ATOM 561 O O . THR A 1 71 ? -6.857 -2.457 13.417 1.00 87.88 71 THR A O 1
ATOM 564 N N . VAL A 1 72 ? -6.566 -1.784 11.286 1.00 90.56 72 VAL A N 1
ATOM 565 C CA . VAL A 1 72 ? -5.879 -2.975 10.784 1.00 90.56 72 VAL A CA 1
ATOM 566 C C 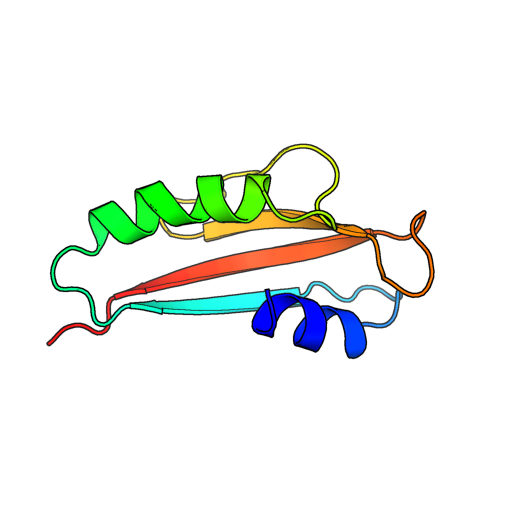. VAL A 1 72 ? -4.511 -2.570 10.257 1.00 90.56 72 VAL A C 1
ATOM 568 O O . VAL A 1 72 ? -4.331 -1.456 9.758 1.00 90.56 72 VAL A O 1
ATOM 571 N N . GLU A 1 73 ? -3.547 -3.474 10.350 1.00 92.38 73 GLU A N 1
ATOM 572 C CA . GLU A 1 73 ? -2.238 -3.297 9.731 1.00 92.38 73 GLU A CA 1
ATOM 573 C C . GLU A 1 73 ? -2.281 -3.773 8.275 1.00 92.38 73 GLU A C 1
ATOM 575 O O . GLU A 1 73 ? -2.751 -4.875 7.992 1.00 92.38 73 GLU A O 1
ATOM 580 N N . ILE A 1 74 ? -1.814 -2.936 7.348 1.00 94.19 74 ILE A N 1
ATOM 581 C CA . ILE A 1 74 ? -1.705 -3.270 5.928 1.00 94.19 74 ILE A CA 1
ATOM 582 C C . ILE A 1 74 ? -0.238 -3.218 5.509 1.00 94.19 74 ILE A C 1
ATOM 584 O O . ILE A 1 74 ? 0.439 -2.204 5.695 1.00 94.19 74 ILE A O 1
ATOM 588 N N . HIS A 1 75 ? 0.222 -4.308 4.901 1.00 95.88 75 HIS A N 1
ATOM 589 C CA . HIS A 1 75 ? 1.533 -4.435 4.281 1.00 95.88 75 HIS A CA 1
ATOM 590 C C . HIS A 1 75 ? 1.413 -4.155 2.785 1.00 95.88 75 HIS A C 1
ATOM 592 O O . HIS A 1 75 ? 0.623 -4.790 2.094 1.00 95.88 75 HIS A O 1
ATOM 598 N N . TYR A 1 76 ? 2.219 -3.240 2.271 1.00 97.00 76 TYR A N 1
ATOM 599 C CA . TYR A 1 76 ? 2.293 -2.879 0.862 1.00 97.00 76 TYR A CA 1
ATOM 600 C C . TYR A 1 76 ? 3.613 -3.387 0.307 1.00 97.00 76 TYR A C 1
ATOM 602 O O . TYR A 1 76 ? 4.655 -2.912 0.748 1.00 97.00 76 TYR A O 1
ATOM 610 N N . LEU A 1 77 ? 3.576 -4.329 -0.633 1.00 97.19 77 LEU A N 1
ATOM 611 C CA . LEU A 1 77 ? 4.769 -4.869 -1.281 1.00 97.19 77 LEU A CA 1
ATOM 612 C C . LEU A 1 77 ? 4.755 -4.542 -2.770 1.00 97.19 77 LEU A C 1
ATOM 614 O O . LEU A 1 77 ? 3.781 -4.847 -3.458 1.00 97.19 77 LEU A O 1
ATOM 618 N N . ALA A 1 78 ? 5.833 -3.949 -3.272 1.00 97.00 78 ALA A N 1
ATOM 619 C CA . ALA A 1 78 ? 5.995 -3.628 -4.682 1.00 97.00 78 ALA A CA 1
ATOM 620 C C . ALA A 1 78 ? 6.932 -4.618 -5.384 1.00 97.00 78 ALA A C 1
ATOM 622 O O . ALA A 1 78 ? 8.018 -4.917 -4.901 1.00 97.00 78 ALA A O 1
ATOM 623 N N . PHE A 1 79 ? 6.539 -5.071 -6.573 1.00 96.44 79 PHE A N 1
ATOM 624 C CA . PHE A 1 79 ? 7.309 -5.992 -7.404 1.00 96.44 79 PHE A CA 1
ATOM 625 C C . PHE A 1 79 ? 7.475 -5.433 -8.812 1.00 96.44 79 PHE A C 1
ATOM 627 O O . PHE A 1 79 ? 6.508 -4.992 -9.442 1.00 96.44 79 PHE A O 1
ATOM 634 N N . ASN A 1 80 ? 8.700 -5.498 -9.330 1.00 95.31 80 ASN A N 1
ATOM 635 C CA . ASN A 1 80 ? 8.972 -5.203 -10.727 1.00 95.31 80 ASN A CA 1
ATOM 636 C C . ASN A 1 80 ? 8.699 -6.442 -11.584 1.00 95.31 80 ASN A C 1
ATOM 638 O O . ASN A 1 80 ? 9.304 -7.489 -11.367 1.00 95.31 80 ASN A O 1
ATOM 642 N N . ILE A 1 81 ? 7.816 -6.304 -12.567 1.00 95.94 81 ILE A N 1
ATOM 643 C CA . ILE A 1 81 ? 7.502 -7.349 -13.549 1.00 95.94 81 ILE A CA 1
ATOM 644 C C . ILE A 1 81 ? 7.697 -6.860 -14.991 1.00 95.94 81 ILE A C 1
ATOM 646 O O . ILE A 1 81 ? 7.191 -7.465 -15.937 1.00 95.94 81 ILE A O 1
ATOM 650 N N . TYR A 1 82 ? 8.414 -5.748 -15.174 1.00 90.44 82 TYR A N 1
ATOM 651 C CA . TYR A 1 82 ? 8.853 -5.299 -16.489 1.00 90.44 82 TYR A CA 1
ATOM 652 C C . TYR A 1 82 ? 9.895 -6.272 -17.064 1.00 90.44 82 TYR A C 1
ATOM 654 O O . TYR A 1 82 ? 10.875 -6.596 -16.389 1.00 90.44 82 TYR A O 1
ATOM 662 N N . ALA A 1 83 ? 9.670 -6.715 -18.304 1.00 75.06 83 ALA A N 1
ATOM 663 C CA . ALA A 1 83 ? 10.533 -7.618 -19.069 1.00 75.06 83 ALA A CA 1
ATOM 664 C C . ALA A 1 83 ? 11.258 -6.877 -20.201 1.00 75.06 83 ALA A C 1
ATOM 666 O O . ALA A 1 83 ? 10.658 -5.940 -20.783 1.00 75.06 83 ALA A O 1
#